Protein AF-A0A7W5L3F2-F1 (afdb_monomer_lite)

pLDDT: mean 72.61, std 15.37, range [44.91, 97.12]

Sequence (74 aa):
MSDCCTLLCASHRRPSHRHHGLIVLRSVIARWFWRVHIRRERKQRSKISPALLDDIGLTQQQAGSEAAGFFWHV

Radius of gyration: 28.09 Å; chains: 1; bounding box: 69×40×57 Å

Foldseek 3Di:
DDPPPDPPPPPPPVPPVVVVVVVVVVVVVVVVVVVVVVVVVVVVCPPQPVVVCVVVVHDSVRVVVVCVDPPPVD

Secondary structure (DSSP, 8-state):
----SSSTT----PPPHHHHHHHHHHHHHHHHHHHHHHHHHHHHHTS--HHHHHHHT--HHHHHHHHTSGGG--

Structure (mmCIF, N/CA/C/O backbone):
data_AF-A0A7W5L3F2-F1
#
_entry.id   AF-A0A7W5L3F2-F1
#
loop_
_atom_site.group_PDB
_atom_site.id
_atom_site.type_symbol
_atom_site.label_atom_id
_atom_site.label_alt_id
_atom_site.label_comp_id
_atom_site.label_asym_id
_atom_site.label_entity_id
_atom_site.label_seq_id
_atom_site.pdbx_PDB_ins_code
_atom_site.Cartn_x
_atom_site.Cartn_y
_atom_site.Cartn_z
_atom_site.occupancy
_atom_site.B_iso_or_equiv
_atom_site.auth_seq_id
_atom_site.auth_comp_id
_atom_site.auth_asym_id
_atom_site.auth_atom_id
_atom_site.pdbx_PDB_model_num
ATOM 1 N N . MET A 1 1 ? 47.423 28.899 -38.372 1.00 47.28 1 MET A N 1
ATOM 2 C CA . MET A 1 1 ? 46.177 29.413 -37.768 1.00 47.28 1 MET A CA 1
ATOM 3 C C . MET A 1 1 ? 45.003 28.903 -38.584 1.00 47.28 1 MET A C 1
ATOM 5 O O . MET A 1 1 ? 44.867 29.328 -39.721 1.00 47.28 1 MET A O 1
ATOM 9 N N . SER A 1 2 ? 44.236 27.954 -38.052 1.00 49.53 2 SER A N 1
ATOM 10 C CA . SER A 1 2 ? 42.768 27.929 -38.141 1.00 49.53 2 SER A CA 1
ATOM 11 C C . SER A 1 2 ? 42.291 26.646 -37.462 1.00 49.53 2 SER A C 1
ATOM 13 O O . SER A 1 2 ? 42.417 25.544 -37.999 1.00 49.53 2 SER A O 1
ATOM 15 N N . ASP A 1 3 ? 41.828 26.810 -36.229 1.00 50.47 3 ASP A N 1
ATOM 16 C CA . ASP A 1 3 ? 41.390 25.771 -35.305 1.00 50.47 3 ASP A CA 1
ATOM 17 C C . ASP A 1 3 ? 40.044 25.173 -35.742 1.00 50.47 3 ASP A C 1
ATOM 19 O O . ASP A 1 3 ? 38.997 25.454 -35.165 1.00 50.47 3 ASP A O 1
ATOM 23 N N . CYS A 1 4 ? 40.050 24.355 -36.797 1.00 49.78 4 CYS A N 1
ATOM 24 C CA . CYS A 1 4 ? 38.817 23.793 -37.361 1.00 49.78 4 CYS A CA 1
ATOM 25 C C . CYS A 1 4 ? 38.433 22.406 -36.804 1.00 49.78 4 CYS A C 1
ATOM 27 O O . CYS A 1 4 ? 37.397 21.864 -37.176 1.00 49.78 4 CYS A O 1
ATOM 29 N N . CYS A 1 5 ? 39.226 21.809 -35.904 1.00 49.62 5 CYS A N 1
ATOM 30 C CA . CYS A 1 5 ? 39.076 20.379 -35.582 1.00 49.62 5 CYS A CA 1
ATOM 31 C C . CYS A 1 5 ? 38.594 20.037 -34.163 1.00 49.62 5 CYS A C 1
ATOM 33 O O . CYS A 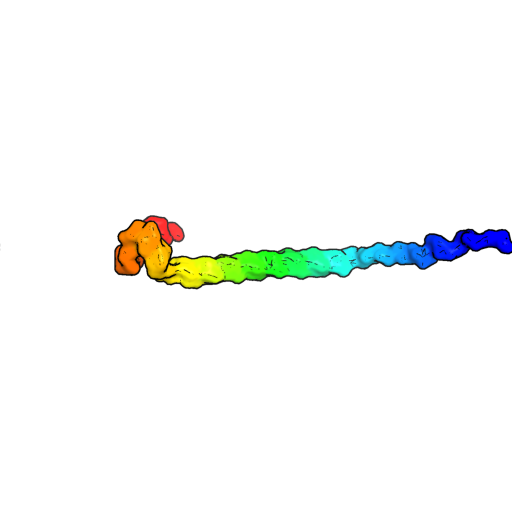1 5 ? 38.319 18.869 -33.897 1.00 49.62 5 CYS A O 1
ATOM 35 N N . THR A 1 6 ? 38.433 20.992 -33.245 1.00 51.06 6 THR A N 1
ATOM 36 C CA . THR A 1 6 ? 38.176 20.630 -31.833 1.00 51.06 6 THR A CA 1
ATOM 37 C C . THR A 1 6 ? 36.691 20.426 -31.498 1.00 51.06 6 THR A C 1
ATOM 39 O O . THR A 1 6 ? 36.375 19.774 -30.506 1.00 51.06 6 THR A O 1
ATOM 42 N N . LEU A 1 7 ? 35.757 20.898 -32.334 1.00 50.31 7 LEU A N 1
ATOM 43 C CA . LEU A 1 7 ? 34.313 20.749 -32.075 1.00 50.31 7 LEU A CA 1
ATOM 44 C C . LEU A 1 7 ? 33.670 19.491 -32.684 1.00 50.31 7 LEU A C 1
ATOM 46 O O . LEU A 1 7 ? 32.537 19.172 -32.331 1.00 50.31 7 LEU A O 1
ATOM 50 N N . LEU A 1 8 ? 34.370 18.738 -33.543 1.00 44.91 8 LEU A N 1
ATOM 51 C CA . LEU A 1 8 ? 33.791 17.552 -34.197 1.00 44.91 8 LEU A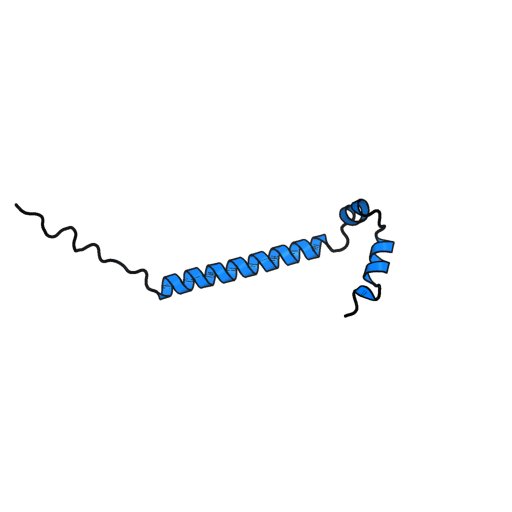 CA 1
ATOM 52 C C . LEU A 1 8 ? 33.975 16.238 -33.413 1.00 44.91 8 LEU A C 1
ATOM 54 O O . LEU A 1 8 ? 33.348 15.234 -33.740 1.00 44.91 8 LEU A O 1
ATOM 58 N N . CYS A 1 9 ? 34.801 16.236 -32.362 1.00 48.72 9 CYS A N 1
ATOM 59 C CA . CYS A 1 9 ? 35.100 15.040 -31.562 1.00 48.72 9 CYS A CA 1
ATOM 60 C C . CYS A 1 9 ? 34.320 14.953 -30.247 1.00 48.72 9 CYS A C 1
ATOM 62 O O . CYS A 1 9 ? 34.590 14.064 -29.434 1.00 48.72 9 CYS A O 1
ATOM 64 N N . ALA A 1 10 ? 33.299 15.791 -30.049 1.00 51.84 10 ALA A N 1
ATOM 65 C CA . ALA A 1 10 ? 32.238 15.463 -29.109 1.00 51.84 10 ALA A CA 1
ATOM 66 C C . ALA A 1 10 ? 31.441 14.301 -29.714 1.00 51.84 10 ALA A C 1
ATOM 68 O O . ALA A 1 10 ? 30.360 14.481 -30.269 1.00 51.84 10 ALA A O 1
ATOM 69 N N . SER A 1 11 ? 32.027 13.098 -29.643 1.00 53.84 11 SER A N 1
ATOM 70 C CA . SER A 1 11 ? 31.327 11.834 -29.795 1.00 53.84 11 SER A CA 1
ATOM 71 C C . SER A 1 11 ? 30.053 11.968 -28.991 1.00 53.84 11 SER A C 1
ATOM 73 O O . SER A 1 11 ? 30.068 11.927 -27.759 1.00 53.84 11 SER A O 1
ATOM 75 N N . HIS A 1 12 ? 28.960 12.183 -29.711 1.00 55.38 12 HIS A N 1
ATOM 76 C CA . HIS A 1 12 ? 27.613 12.136 -29.209 1.00 55.38 12 HIS A CA 1
ATOM 77 C C . HIS A 1 12 ? 27.459 10.696 -28.722 1.00 55.38 12 HIS A C 1
ATOM 79 O O . HIS A 1 12 ? 27.055 9.814 -29.482 1.00 55.38 12 HIS A O 1
ATOM 85 N N . ARG A 1 13 ? 27.876 10.420 -27.476 1.00 59.25 13 ARG A N 1
ATOM 86 C CA . ARG A 1 13 ? 27.581 9.177 -26.769 1.00 59.25 13 ARG A CA 1
ATOM 87 C C . ARG A 1 13 ? 26.076 9.196 -26.608 1.00 59.25 13 ARG A C 1
ATOM 89 O O . ARG A 1 13 ? 25.555 9.610 -25.578 1.00 59.25 13 ARG A O 1
ATOM 96 N N . ARG A 1 14 ? 25.373 8.813 -27.677 1.00 60.84 14 ARG A N 1
ATOM 97 C CA . ARG A 1 14 ? 23.963 8.474 -27.635 1.00 60.84 14 ARG A CA 1
ATOM 98 C C . ARG A 1 14 ? 23.865 7.521 -26.459 1.00 60.84 14 ARG A C 1
ATOM 100 O O . ARG A 1 14 ? 24.567 6.503 -26.473 1.00 60.84 14 ARG A O 1
ATOM 107 N N . PRO A 1 15 ? 23.130 7.880 -25.401 1.00 59.62 15 PRO A N 1
ATOM 108 C CA . PRO A 1 15 ? 23.029 6.995 -24.266 1.00 59.62 15 PRO A CA 1
ATOM 109 C C . PRO A 1 15 ? 22.505 5.678 -24.824 1.00 59.62 15 PRO A C 1
ATOM 111 O O . PRO A 1 15 ? 21.474 5.658 -25.496 1.00 59.62 15 PRO A O 1
ATOM 114 N N . SER A 1 16 ? 23.287 4.605 -24.667 1.00 62.72 16 SER A N 1
ATOM 115 C CA . SER A 1 16 ? 22.936 3.315 -25.255 1.00 62.72 16 SER A CA 1
ATOM 116 C C . SER A 1 16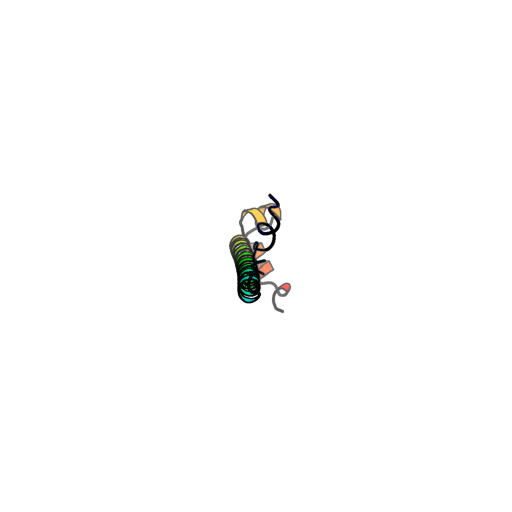 ? 21.504 3.002 -24.836 1.00 62.72 16 SER A C 1
ATOM 118 O O . SER A 1 16 ? 21.177 3.049 -23.647 1.00 62.72 16 SER A O 1
ATOM 120 N N . HIS A 1 17 ? 20.633 2.761 -25.819 1.00 64.12 17 HIS A N 1
ATOM 121 C CA . HIS A 1 17 ? 19.193 2.582 -25.612 1.00 64.12 17 HIS A CA 1
ATOM 122 C C . HIS A 1 17 ? 18.893 1.534 -24.525 1.00 64.12 17 HIS A C 1
ATOM 124 O O . HIS A 1 17 ? 17.901 1.647 -23.807 1.00 64.12 17 HIS A O 1
ATOM 130 N N . ARG A 1 18 ? 19.803 0.567 -24.325 1.00 67.06 18 ARG A N 1
ATOM 131 C CA . ARG A 1 18 ? 19.755 -0.403 -23.221 1.00 67.06 18 ARG A CA 1
ATOM 132 C C . ARG A 1 18 ? 19.836 0.243 -21.836 1.00 67.06 18 ARG A C 1
ATOM 134 O O . ARG A 1 18 ? 19.079 -0.146 -20.953 1.00 67.06 18 ARG A O 1
ATOM 141 N N . HIS A 1 19 ? 20.707 1.228 -21.625 1.00 72.88 19 HIS A N 1
ATOM 142 C CA . HIS A 1 19 ? 20.808 1.927 -20.339 1.00 72.88 19 HIS A CA 1
ATOM 143 C C . HIS A 1 19 ? 19.565 2.767 -20.052 1.00 72.88 19 HIS A C 1
ATOM 145 O O . HIS A 1 19 ? 19.086 2.761 -18.921 1.00 72.88 19 HIS A O 1
ATOM 151 N N . HIS A 1 20 ? 18.996 3.423 -21.068 1.00 77.94 20 HIS A N 1
ATOM 152 C CA . HIS A 1 20 ? 17.725 4.137 -20.910 1.00 77.94 20 HIS A CA 1
ATOM 153 C C . HIS A 1 20 ? 16.575 3.184 -20.566 1.00 77.94 20 HIS A C 1
ATOM 155 O O . HIS A 1 20 ? 15.842 3.443 -19.614 1.00 77.94 20 HIS A O 1
ATOM 161 N N . GLY A 1 21 ? 16.467 2.044 -21.256 1.00 82.69 21 GLY A N 1
ATOM 162 C CA . GLY A 1 21 ? 15.463 1.022 -20.941 1.00 82.69 21 GLY A CA 1
ATOM 163 C C . GLY A 1 21 ? 15.573 0.499 -19.505 1.00 82.69 21 GLY A C 1
ATOM 164 O O . GLY A 1 21 ? 14.566 0.386 -18.808 1.00 82.69 21 GLY A O 1
ATOM 165 N N . LEU A 1 22 ? 16.797 0.259 -19.020 1.00 90.12 22 LEU A N 1
ATOM 166 C CA . LEU A 1 22 ? 17.041 -0.184 -17.643 1.00 90.12 22 LEU A CA 1
ATOM 167 C C . LEU A 1 22 ? 16.679 0.878 -16.597 1.00 90.12 22 LEU A C 1
ATOM 169 O O . LEU A 1 22 ? 16.132 0.537 -15.547 1.00 90.12 22 LEU A O 1
ATOM 173 N N . ILE A 1 23 ? 16.965 2.154 -16.864 1.00 88.81 23 ILE A N 1
ATOM 174 C CA . ILE A 1 23 ? 16.603 3.262 -15.966 1.00 88.81 23 ILE A CA 1
ATOM 175 C C . ILE A 1 23 ? 15.080 3.394 -15.876 1.00 88.81 23 ILE A C 1
ATOM 177 O O . ILE A 1 23 ? 14.528 3.460 -14.774 1.00 88.81 23 ILE A O 1
ATOM 181 N N . VAL A 1 24 ? 14.392 3.355 -17.020 1.00 91.19 24 VAL A N 1
ATOM 182 C CA . VAL A 1 24 ? 12.925 3.394 -17.075 1.00 91.19 24 VAL A CA 1
ATOM 183 C C . VAL A 1 24 ? 12.333 2.207 -16.316 1.00 91.19 24 VAL A C 1
ATOM 185 O O . VAL A 1 24 ? 11.498 2.410 -15.434 1.00 91.19 24 VAL A O 1
ATOM 188 N N . LEU A 1 25 ? 12.817 0.987 -16.560 1.00 94.25 25 LEU A N 1
ATOM 189 C CA . LEU A 1 25 ? 12.336 -0.209 -15.869 1.00 94.25 25 LEU A CA 1
ATOM 190 C C . LEU A 1 25 ? 12.513 -0.108 -14.346 1.00 94.25 25 LEU A C 1
ATOM 192 O O . LEU A 1 25 ? 11.569 -0.359 -13.595 1.00 94.25 25 LEU A O 1
ATOM 196 N N . ARG A 1 26 ? 13.688 0.334 -13.880 1.00 93.62 26 ARG A N 1
ATOM 197 C CA . ARG A 1 26 ? 13.955 0.556 -12.449 1.00 93.62 26 ARG A CA 1
ATOM 198 C C . ARG A 1 26 ? 12.994 1.573 -11.840 1.00 93.62 26 ARG A C 1
ATOM 200 O O . ARG A 1 26 ? 12.469 1.329 -10.756 1.00 93.62 26 ARG A O 1
ATOM 207 N N . SER A 1 27 ? 12.714 2.671 -12.540 1.00 93.38 27 SER A N 1
ATOM 208 C CA . SER A 1 27 ? 11.769 3.689 -12.064 1.00 93.38 27 SER A CA 1
ATOM 209 C C . SER A 1 27 ? 10.331 3.162 -11.949 1.00 93.38 27 SER A C 1
ATOM 211 O O . SER A 1 27 ? 9.636 3.466 -10.977 1.00 93.38 27 SER A O 1
ATOM 213 N N . VAL A 1 28 ? 9.896 2.322 -12.895 1.00 96.25 28 VAL A N 1
ATOM 214 C CA . VAL A 1 28 ? 8.563 1.702 -12.885 1.00 96.25 28 VAL A CA 1
ATOM 215 C C . VAL A 1 28 ? 8.438 0.735 -11.712 1.00 96.25 28 VAL A C 1
ATOM 217 O O . VAL A 1 28 ? 7.450 0.788 -10.975 1.00 96.25 28 VAL A O 1
ATOM 220 N N . ILE A 1 29 ? 9.460 -0.096 -11.498 1.00 96.62 29 ILE A N 1
ATOM 221 C CA . ILE A 1 29 ? 9.520 -1.041 -10.380 1.00 96.62 29 ILE A CA 1
ATOM 222 C C . ILE A 1 29 ? 9.501 -0.289 -9.043 1.00 96.62 29 ILE A C 1
ATOM 224 O O . ILE A 1 29 ? 8.673 -0.594 -8.184 1.00 96.62 29 ILE A O 1
ATOM 228 N N . ALA A 1 30 ? 10.336 0.740 -8.879 1.00 96.44 30 ALA A N 1
ATOM 229 C CA . ALA A 1 30 ? 10.375 1.550 -7.660 1.00 96.44 30 ALA A CA 1
ATOM 230 C C . ALA A 1 30 ? 9.016 2.206 -7.362 1.00 96.44 30 ALA A C 1
ATOM 232 O O . ALA A 1 30 ? 8.519 2.144 -6.237 1.00 96.44 30 ALA A O 1
ATOM 233 N N . ARG A 1 31 ? 8.354 2.759 -8.386 1.00 97.12 31 ARG A N 1
ATOM 234 C CA . ARG A 1 31 ? 7.005 3.330 -8.256 1.00 97.12 31 ARG A CA 1
ATOM 235 C C . ARG A 1 31 ? 5.966 2.277 -7.868 1.00 97.12 31 ARG A C 1
ATOM 237 O O . ARG A 1 31 ? 5.040 2.577 -7.112 1.00 97.12 31 ARG A O 1
ATOM 244 N N . TRP A 1 32 ? 6.079 1.055 -8.383 1.00 96.75 32 TRP A N 1
ATOM 245 C CA . TRP A 1 32 ? 5.197 -0.045 -7.998 1.00 96.75 32 TRP A CA 1
ATOM 246 C C . TRP A 1 32 ? 5.393 -0.434 -6.529 1.00 96.75 32 TRP A C 1
ATOM 248 O O . TRP A 1 32 ? 4.412 -0.454 -5.783 1.00 96.75 32 TRP A O 1
ATOM 258 N N . PHE A 1 33 ? 6.638 -0.629 -6.088 1.00 96.75 33 PHE A N 1
ATOM 259 C CA . PHE A 1 33 ? 6.948 -0.932 -4.687 1.00 96.75 33 PHE A CA 1
ATOM 260 C C . PHE A 1 33 ? 6.479 0.165 -3.734 1.00 96.75 33 PHE A C 1
ATOM 262 O O . PHE A 1 33 ? 5.865 -0.146 -2.715 1.00 96.75 33 PHE A O 1
ATOM 269 N N . TRP A 1 34 ? 6.671 1.437 -4.091 1.00 96.50 34 TRP A N 1
ATOM 270 C CA . TRP A 1 34 ? 6.159 2.562 -3.308 1.00 96.50 34 TRP A CA 1
ATOM 271 C C . TRP A 1 34 ? 4.639 2.481 -3.121 1.00 96.50 34 TRP A C 1
ATOM 273 O O . TRP A 1 34 ? 4.135 2.568 -2.004 1.00 96.50 34 TRP A O 1
ATOM 283 N N . ARG A 1 35 ? 3.882 2.226 -4.198 1.00 93.94 35 ARG A N 1
ATOM 284 C CA . ARG A 1 35 ? 2.419 2.069 -4.109 1.00 93.94 35 ARG A CA 1
ATOM 285 C C . ARG A 1 35 ? 2.012 0.884 -3.236 1.00 93.94 35 ARG A C 1
ATOM 287 O O . ARG A 1 35 ? 1.044 0.995 -2.485 1.00 93.94 35 ARG A O 1
ATOM 294 N N . VAL A 1 36 ? 2.731 -0.234 -3.320 1.00 94.25 36 VAL A N 1
ATOM 295 C CA . VAL A 1 36 ? 2.493 -1.401 -2.459 1.00 94.25 36 VAL A CA 1
ATOM 296 C C . VAL A 1 36 ? 2.775 -1.061 -0.994 1.00 94.25 36 VAL A C 1
ATOM 298 O O . VAL A 1 36 ? 1.969 -1.425 -0.139 1.00 94.25 36 VAL A O 1
ATOM 301 N N . HIS A 1 37 ? 3.851 -0.326 -0.701 1.00 93.88 37 HIS A N 1
ATOM 302 C CA . HIS A 1 37 ? 4.185 0.123 0.652 1.00 93.88 37 HIS A CA 1
ATOM 303 C C . HIS A 1 37 ? 3.085 1.010 1.235 1.00 93.88 37 HIS A C 1
ATOM 305 O O . HIS A 1 37 ? 2.529 0.680 2.278 1.00 93.88 37 HIS A O 1
ATOM 311 N N . ILE A 1 38 ? 2.672 2.052 0.506 1.00 90.00 38 ILE A N 1
ATOM 312 C CA . IL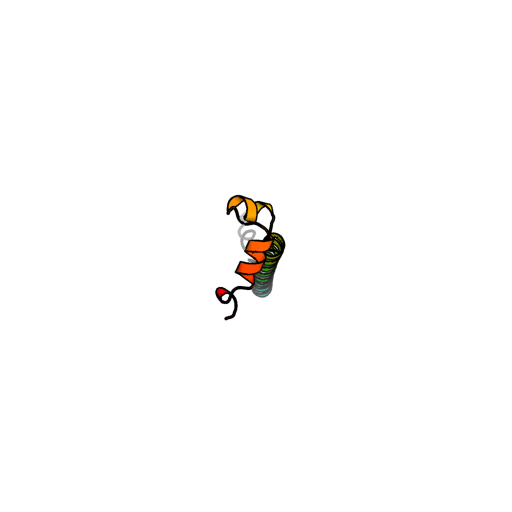E A 1 38 ? 1.586 2.949 0.929 1.00 90.00 38 ILE A CA 1
ATOM 313 C C . ILE A 1 38 ? 0.284 2.175 1.164 1.00 90.00 38 ILE A C 1
ATOM 315 O O . ILE A 1 38 ? -0.422 2.423 2.140 1.00 90.00 38 ILE A O 1
ATOM 319 N N . ARG A 1 39 ? -0.048 1.204 0.301 1.00 88.81 39 ARG A N 1
ATOM 320 C CA . ARG A 1 39 ? -1.227 0.346 0.501 1.00 88.81 39 ARG A CA 1
ATOM 321 C C . ARG A 1 39 ? -1.103 -0.522 1.751 1.00 88.81 39 ARG A C 1
ATOM 323 O O . ARG A 1 39 ? -2.093 -0.680 2.459 1.00 88.81 39 ARG A O 1
ATOM 330 N N . ARG A 1 40 ? 0.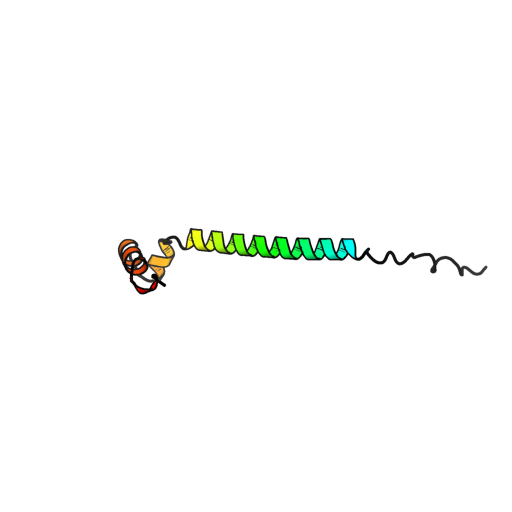079 -1.072 2.035 1.00 85.88 40 ARG A N 1
ATOM 331 C CA . ARG A 1 40 ? 0.332 -1.857 3.252 1.00 85.88 40 ARG A CA 1
ATOM 332 C C . ARG A 1 40 ? 0.256 -0.993 4.503 1.00 85.88 40 ARG A C 1
ATOM 334 O O . ARG A 1 40 ? -0.426 -1.390 5.437 1.00 85.88 40 ARG A O 1
ATOM 341 N N . GLU A 1 41 ? 0.867 0.188 4.507 1.00 86.56 41 GLU A N 1
ATOM 342 C CA . GLU A 1 41 ? 0.783 1.132 5.627 1.00 86.56 41 GLU A CA 1
ATOM 343 C C . GLU A 1 41 ? -0.652 1.576 5.880 1.00 86.56 41 GLU A C 1
ATOM 345 O O . GLU A 1 41 ? -1.108 1.563 7.021 1.00 86.56 41 GLU A O 1
ATOM 350 N N . ARG A 1 42 ? -1.401 1.900 4.820 1.00 80.12 42 ARG A N 1
ATOM 351 C CA . ARG A 1 42 ? -2.826 2.213 4.941 1.00 80.12 42 ARG A CA 1
ATOM 352 C C . ARG A 1 42 ? -3.617 1.030 5.473 1.00 80.12 42 ARG A C 1
ATOM 354 O O . ARG A 1 42 ? -4.390 1.235 6.389 1.00 80.12 42 ARG A O 1
ATOM 361 N N . LYS A 1 43 ? -3.394 -0.190 4.972 1.00 77.94 43 LYS A N 1
ATOM 362 C CA . LYS A 1 43 ? -4.061 -1.400 5.482 1.00 77.94 43 LYS A CA 1
ATOM 363 C C . LYS A 1 43 ? -3.711 -1.678 6.947 1.00 77.94 43 LYS A C 1
ATOM 365 O O . LYS A 1 43 ? -4.553 -2.144 7.704 1.00 77.94 43 LYS A O 1
ATOM 370 N N . GLN A 1 44 ? -2.476 -1.394 7.350 1.00 77.12 44 GLN A N 1
ATOM 371 C CA . GLN A 1 44 ? -2.026 -1.544 8.729 1.00 77.12 44 GLN A CA 1
ATOM 372 C C . GLN A 1 44 ? -2.686 -0.501 9.640 1.00 77.12 44 GLN A C 1
ATOM 374 O O . GLN A 1 44 ? -3.129 -0.855 10.724 1.00 77.12 44 GLN A O 1
ATOM 379 N N . ARG A 1 45 ? -2.812 0.752 9.185 1.00 69.56 45 ARG A N 1
ATOM 380 C CA . ARG A 1 45 ? -3.534 1.818 9.901 1.00 69.56 45 ARG A CA 1
ATOM 381 C C . ARG A 1 45 ? -5.057 1.645 9.859 1.00 69.56 45 ARG A C 1
ATOM 383 O O . ARG A 1 45 ? -5.738 2.077 10.775 1.00 69.56 45 ARG A O 1
ATOM 390 N N . SER A 1 46 ? -5.595 1.012 8.818 1.00 64.50 46 SER A N 1
ATOM 391 C CA . SER A 1 46 ? -7.028 0.741 8.657 1.00 64.50 46 SER A CA 1
ATOM 392 C C . SER A 1 46 ? -7.475 -0.538 9.353 1.00 64.50 46 SER A C 1
ATOM 394 O O . SER A 1 46 ? -8.666 -0.841 9.330 1.00 64.50 46 SER A O 1
ATOM 396 N N . LYS A 1 47 ? -6.561 -1.304 9.964 1.00 65.81 47 LYS A N 1
ATOM 397 C CA . LYS A 1 47 ? -6.932 -2.266 11.004 1.00 65.81 47 LYS A CA 1
ATOM 398 C C . LYS A 1 47 ? -7.432 -1.458 12.195 1.00 65.81 47 LYS A C 1
ATOM 400 O O . LYS A 1 47 ? -6.678 -1.189 13.118 1.00 65.81 47 LYS A O 1
ATOM 405 N N . ILE A 1 48 ? -8.683 -1.019 12.080 1.00 64.38 48 ILE A N 1
ATOM 406 C CA . ILE A 1 48 ? -9.521 -0.447 13.124 1.00 64.38 48 ILE A CA 1
ATOM 407 C C . ILE A 1 48 ? -8.713 0.496 14.032 1.00 64.38 48 ILE A C 1
ATOM 409 O O . ILE A 1 48 ? -8.461 0.205 15.200 1.00 64.38 48 ILE A O 1
ATOM 413 N N . SER A 1 49 ? -8.232 1.601 13.448 1.00 66.88 49 SER A N 1
ATOM 414 C CA . SER A 1 49 ? -7.571 2.667 14.205 1.00 66.88 49 SER A CA 1
ATOM 415 C C . SER A 1 49 ? -8.574 3.253 15.201 1.00 66.88 49 SER A C 1
ATOM 417 O O . SER A 1 49 ? -9.617 3.737 14.754 1.00 66.88 49 SER A O 1
ATOM 419 N N . PRO A 1 50 ? -8.269 3.269 16.510 1.00 65.81 50 PRO A N 1
ATOM 420 C CA . PRO A 1 50 ? -9.155 3.843 17.519 1.00 65.81 50 PRO A CA 1
ATOM 421 C C . PRO A 1 50 ? -9.523 5.299 17.218 1.00 65.81 50 PRO A C 1
ATOM 423 O O . PRO A 1 50 ? -10.664 5.681 17.404 1.00 65.81 50 PRO A O 1
ATOM 426 N N . ALA A 1 51 ? -8.589 6.084 16.667 1.00 71.75 51 ALA A N 1
ATOM 427 C CA . ALA A 1 51 ? -8.832 7.485 16.318 1.00 71.75 51 ALA A CA 1
ATOM 428 C C . ALA A 1 51 ? -9.824 7.649 15.154 1.00 71.75 51 ALA A C 1
ATOM 430 O O . ALA A 1 51 ? -10.630 8.564 15.145 1.00 71.75 51 ALA A O 1
ATOM 431 N N . LEU A 1 52 ? -9.796 6.734 14.181 1.00 68.44 52 LEU A N 1
ATOM 432 C CA . LEU A 1 52 ? -10.677 6.798 13.008 1.00 68.44 52 LEU A CA 1
ATOM 433 C C . LEU A 1 52 ? -12.100 6.349 13.365 1.00 68.44 52 LEU A C 1
ATOM 435 O O . LEU A 1 52 ? -13.069 6.781 12.757 1.00 68.44 52 LEU A O 1
ATOM 439 N N . LEU A 1 53 ? -12.208 5.477 14.366 1.00 68.44 53 LEU A N 1
ATOM 440 C CA . LEU A 1 53 ? -13.469 5.120 14.992 1.00 68.44 53 LEU A CA 1
ATOM 441 C C . LEU A 1 53 ? -14.053 6.266 15.818 1.00 68.44 53 LEU A C 1
ATOM 443 O O . LEU A 1 53 ? -15.246 6.526 15.713 1.00 68.44 53 LEU A O 1
ATOM 447 N N . ASP A 1 54 ? -13.205 6.962 16.573 1.00 70.62 54 ASP A N 1
ATOM 448 C CA . ASP A 1 54 ? -13.584 8.111 17.397 1.00 70.62 54 ASP A CA 1
ATOM 449 C C . ASP A 1 54 ? -14.100 9.279 16.540 1.00 70.62 54 ASP A C 1
ATOM 451 O O . ASP A 1 54 ? -15.175 9.808 16.807 1.00 70.62 54 ASP A O 1
ATOM 455 N N . ASP A 1 55 ? -13.428 9.584 15.422 1.00 75.88 55 ASP A N 1
ATOM 456 C CA . ASP A 1 55 ? -13.867 10.605 14.454 1.00 75.88 55 ASP A CA 1
ATOM 457 C C . ASP A 1 55 ? -15.255 10.308 13.841 1.00 75.88 55 ASP A C 1
ATOM 459 O O . ASP A 1 55 ? -15.987 11.225 13.466 1.00 75.88 55 ASP A O 1
ATOM 463 N N . ILE A 1 56 ? -15.624 9.027 13.714 1.00 78.00 56 ILE A N 1
ATOM 464 C CA . ILE A 1 56 ? -16.926 8.573 13.186 1.00 78.00 56 ILE A CA 1
ATOM 465 C C . ILE A 1 56 ? -17.955 8.393 14.324 1.00 78.00 56 ILE A C 1
ATOM 467 O O . ILE A 1 56 ? -19.154 8.286 14.069 1.00 78.00 56 ILE A O 1
ATOM 471 N N . GLY A 1 57 ? -17.510 8.380 15.584 1.00 78.06 57 GLY A N 1
ATOM 472 C CA . GLY A 1 57 ? -18.338 8.081 16.755 1.00 78.06 57 GLY A CA 1
ATOM 473 C C . GLY A 1 57 ? -18.697 6.597 16.903 1.00 78.06 57 GLY A C 1
ATOM 474 O O . GLY A 1 57 ? -19.670 6.262 17.580 1.00 78.06 57 GLY A O 1
ATOM 475 N N . LEU A 1 58 ? -17.946 5.694 16.264 1.00 74.81 58 LEU A N 1
ATOM 476 C CA . LEU A 1 58 ? -18.154 4.249 16.353 1.00 74.81 58 LEU A CA 1
ATOM 477 C C . LEU A 1 58 ? -17.270 3.638 17.438 1.00 74.81 58 LEU A C 1
ATOM 479 O O . LEU A 1 58 ? -16.095 3.954 17.571 1.00 74.81 58 LEU A O 1
ATOM 483 N N . THR A 1 59 ? -17.805 2.683 18.191 1.00 77.31 59 THR A N 1
ATOM 484 C CA . THR A 1 59 ? -16.977 1.873 19.091 1.00 77.31 59 THR A CA 1
ATOM 485 C C . THR A 1 59 ? -16.282 0.756 18.312 1.00 77.31 59 THR A C 1
ATOM 487 O O . THR A 1 59 ? -16.759 0.301 17.269 1.00 77.31 59 THR A O 1
ATOM 490 N N . GLN A 1 60 ? -15.158 0.257 18.833 1.00 72.12 60 GLN A N 1
ATOM 491 C CA . GLN A 1 60 ? -14.393 -0.819 18.188 1.00 72.12 60 GLN A CA 1
ATOM 492 C C . GLN A 1 60 ? -15.218 -2.090 17.967 1.00 72.12 60 GLN A C 1
ATOM 494 O O . GLN A 1 60 ? -15.073 -2.767 16.949 1.00 72.12 60 GLN A O 1
ATOM 499 N N . GLN A 1 61 ? -16.121 -2.372 18.903 1.00 74.81 61 GLN A N 1
ATOM 500 C CA . GLN A 1 61 ? -17.027 -3.509 18.850 1.00 74.81 61 GLN A CA 1
ATOM 501 C C . GLN A 1 61 ? -18.075 -3.345 17.739 1.00 74.81 61 GLN A C 1
ATOM 503 O O . GLN A 1 61 ? -18.339 -4.292 16.999 1.00 74.81 61 GLN A O 1
ATOM 508 N N . GLN A 1 62 ? -18.607 -2.131 17.572 1.00 73.44 62 GLN A N 1
ATOM 509 C CA . GLN A 1 62 ? -19.619 -1.831 16.563 1.00 73.44 62 GLN A CA 1
ATOM 510 C C . GLN A 1 62 ? -19.034 -1.821 15.147 1.00 73.44 62 GLN A C 1
ATOM 512 O O . GLN A 1 62 ? -19.580 -2.460 14.248 1.00 73.44 62 GLN A O 1
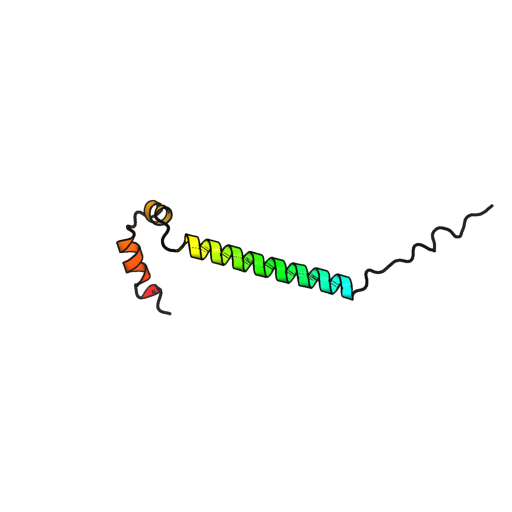ATOM 517 N N . ALA A 1 63 ? -17.851 -1.233 14.970 1.00 74.12 63 ALA A N 1
ATOM 518 C CA . ALA A 1 63 ? -17.125 -1.304 13.705 1.00 74.12 63 ALA A CA 1
ATOM 519 C C . ALA A 1 63 ? -16.721 -2.738 13.328 1.00 74.12 63 ALA A C 1
ATOM 521 O O . ALA A 1 63 ? -16.756 -3.100 12.155 1.00 74.12 63 ALA A O 1
ATOM 522 N N . GLY A 1 64 ? -16.373 -3.573 14.313 1.00 72.31 64 GLY A N 1
ATOM 523 C CA . GLY A 1 64 ? -16.145 -5.002 14.099 1.00 72.31 64 GLY A CA 1
ATOM 524 C C . GLY A 1 64 ? -17.400 -5.733 13.610 1.00 72.31 64 GLY A C 1
ATOM 525 O O . GLY A 1 64 ? -17.313 -6.519 12.668 1.00 72.31 64 GLY A O 1
ATOM 526 N N . SER A 1 65 ? -18.568 -5.441 14.195 1.00 76.88 65 SER A N 1
ATOM 527 C CA . SER A 1 65 ? -19.839 -6.030 13.753 1.00 76.88 65 SER A CA 1
ATOM 528 C C . SER A 1 65 ? -20.291 -5.545 12.372 1.00 76.88 65 SER A C 1
ATOM 530 O O . SER A 1 65 ? -20.771 -6.351 11.580 1.00 76.88 65 SER A O 1
ATOM 532 N N . GLU A 1 66 ? -20.084 -4.268 12.038 1.00 70.75 66 GLU A N 1
ATOM 533 C CA . GLU A 1 66 ? -20.405 -3.720 10.713 1.00 70.75 66 GLU A CA 1
ATOM 534 C C . GLU A 1 66 ? -19.447 -4.232 9.629 1.00 70.75 66 GLU A C 1
ATOM 536 O O . GLU A 1 66 ? -19.881 -4.560 8.525 1.00 70.75 66 GLU A O 1
ATOM 541 N N . ALA A 1 67 ? -18.153 -4.374 9.941 1.00 69.19 67 ALA A N 1
ATOM 542 C CA . ALA A 1 67 ? -17.170 -4.958 9.026 1.00 69.19 67 ALA A CA 1
ATOM 543 C C . ALA A 1 67 ? -17.411 -6.455 8.769 1.00 69.19 67 ALA A C 1
ATOM 545 O O . ALA A 1 67 ? -17.085 -6.951 7.693 1.00 69.19 67 ALA A O 1
ATOM 546 N N . ALA A 1 68 ? -17.993 -7.167 9.738 1.00 72.19 68 ALA A N 1
ATOM 547 C CA . ALA A 1 68 ? -18.474 -8.538 9.568 1.00 72.19 68 ALA A CA 1
ATOM 548 C C . ALA A 1 68 ? -19.839 -8.614 8.854 1.00 72.19 68 ALA A C 1
ATOM 550 O O . ALA A 1 68 ? -20.320 -9.706 8.549 1.00 72.19 68 ALA A O 1
ATOM 551 N N . GLY A 1 69 ? -20.472 -7.466 8.594 1.00 70.31 69 GLY A N 1
ATOM 552 C CA . GLY A 1 69 ? -21.742 -7.362 7.898 1.00 70.31 69 GLY A CA 1
ATOM 553 C C . GLY A 1 69 ? -21.650 -7.735 6.418 1.00 70.31 69 GLY A C 1
ATOM 554 O O . GLY A 1 69 ? -20.613 -7.612 5.765 1.00 70.31 69 GLY A O 1
ATOM 555 N N . PHE A 1 70 ? -22.799 -8.146 5.881 1.00 57.41 70 PHE A N 1
ATOM 556 C CA . PHE A 1 70 ? -23.003 -8.670 4.525 1.00 57.41 70 PHE A CA 1
ATOM 557 C C . PHE A 1 70 ? -22.416 -7.798 3.397 1.00 57.41 70 PHE A C 1
ATOM 559 O O . PHE A 1 70 ? -22.073 -8.315 2.341 1.00 57.41 70 PHE A O 1
ATOM 566 N N . PHE A 1 71 ? -22.241 -6.491 3.622 1.00 57.91 71 PHE A N 1
ATOM 567 C CA . PHE A 1 71 ? -21.736 -5.542 2.625 1.00 57.91 71 PHE A CA 1
ATOM 568 C C . PHE A 1 71 ? -20.330 -5.876 2.089 1.00 57.91 71 PHE A C 1
ATOM 570 O O . PHE A 1 71 ? -20.014 -5.536 0.952 1.00 57.91 71 PHE A O 1
ATOM 577 N N . TRP A 1 72 ? -19.490 -6.556 2.879 1.00 59.78 72 TRP A N 1
ATOM 578 C CA . TRP A 1 72 ? -18.112 -6.905 2.498 1.00 59.78 72 TRP A CA 1
ATOM 579 C C . TRP A 1 72 ? -17.946 -8.335 1.964 1.00 59.78 72 TRP A C 1
ATOM 581 O O . TRP A 1 72 ? -16.836 -8.719 1.593 1.00 59.78 72 TRP A O 1
ATOM 591 N N . HIS A 1 73 ? -19.027 -9.117 1.907 1.00 54.91 73 HIS A N 1
ATOM 592 C CA . HIS A 1 73 ? -19.045 -10.444 1.294 1.00 54.91 73 HIS A CA 1
ATOM 593 C C . HIS A 1 73 ? -19.440 -10.314 -0.189 1.00 54.91 73 HIS A C 1
ATOM 595 O O . HIS A 1 73 ? -20.607 -10.460 -0.546 1.00 54.91 73 HIS A O 1
ATOM 601 N N . VAL A 1 74 ? -18.463 -10.011 -1.051 1.00 50.41 74 VAL A N 1
ATOM 602 C CA . VAL A 1 74 ? -18.583 -10.056 -2.524 1.00 50.41 74 VAL A CA 1
ATOM 603 C C . VAL A 1 74 ? -17.452 -10.894 -3.096 1.00 50.41 74 VAL A C 1
ATOM 605 O O . VAL A 1 74 ? -16.304 -10.718 -2.626 1.00 50.41 74 VAL A O 1
#